Protein AF-A0A6P1E4K6-F1 (afdb_monomer_lite)

Structure (mmCIF, N/CA/C/O backbone):
data_AF-A0A6P1E4K6-F1
#
_entry.id   AF-A0A6P1E4K6-F1
#
loop_
_atom_site.group_PDB
_atom_site.id
_atom_site.type_symbol
_atom_site.label_atom_id
_atom_site.label_alt_id
_atom_site.label_comp_id
_atom_site.label_asym_id
_atom_site.label_entity_id
_atom_site.label_seq_id
_atom_site.pdbx_PDB_ins_code
_atom_site.Cartn_x
_atom_site.Cartn_y
_atom_site.Cartn_z
_atom_site.occupancy
_atom_site.B_iso_or_equiv
_atom_site.auth_seq_id
_atom_site.auth_comp_id
_atom_site.auth_asym_id
_atom_site.auth_atom_id
_atom_site.pdbx_PDB_model_num
ATOM 1 N N . ASP A 1 1 ? 16.930 15.765 -3.221 1.00 48.53 1 ASP A N 1
ATOM 2 C CA . ASP A 1 1 ? 17.614 14.502 -2.913 1.00 48.53 1 ASP A CA 1
ATOM 3 C C . ASP A 1 1 ? 17.313 13.520 -4.037 1.00 48.53 1 ASP A C 1
ATOM 5 O O . ASP A 1 1 ? 16.147 13.362 -4.391 1.00 48.53 1 ASP A O 1
ATOM 9 N N . LEU A 1 2 ? 18.353 12.947 -4.644 1.00 53.28 2 LEU A N 1
ATOM 10 C CA . LEU A 1 2 ? 18.234 11.989 -5.748 1.00 53.28 2 LEU A CA 1
ATOM 11 C C . LEU A 1 2 ? 17.478 10.720 -5.313 1.00 53.28 2 LEU A C 1
ATOM 13 O O . LEU A 1 2 ? 16.780 10.129 -6.135 1.00 53.28 2 LEU A O 1
ATOM 17 N N . GLY A 1 3 ? 17.530 10.359 -4.022 1.00 61.06 3 GLY A N 1
ATOM 18 C CA . GLY A 1 3 ? 16.782 9.222 -3.474 1.00 61.06 3 GLY A CA 1
ATOM 19 C C . GLY A 1 3 ? 15.262 9.399 -3.555 1.00 61.06 3 GLY A C 1
ATOM 20 O O . GLY A 1 3 ? 14.554 8.479 -3.955 1.00 61.06 3 GLY A O 1
ATOM 21 N N . GLY A 1 4 ? 14.757 10.606 -3.272 1.00 75.56 4 GLY A N 1
ATOM 22 C CA . GLY A 1 4 ? 13.319 10.899 -3.326 1.00 75.56 4 GLY A CA 1
ATOM 23 C C . GLY A 1 4 ? 12.751 10.945 -4.749 1.00 75.56 4 GLY A C 1
ATOM 24 O O . GLY A 1 4 ? 11.638 10.484 -4.987 1.00 75.56 4 GLY A O 1
ATOM 25 N N . GLN A 1 5 ? 13.520 11.458 -5.717 1.00 82.50 5 GLN A N 1
ATOM 26 C CA . GLN A 1 5 ? 13.101 11.455 -7.126 1.00 82.50 5 GLN A CA 1
ATOM 27 C C . GLN A 1 5 ? 13.116 10.047 -7.724 1.00 82.50 5 GLN A C 1
ATOM 29 O O . GLN A 1 5 ? 12.231 9.711 -8.509 1.00 82.50 5 GLN A O 1
ATOM 34 N N . TRP A 1 6 ? 14.091 9.222 -7.331 1.00 82.94 6 TRP A N 1
ATOM 35 C CA . TRP A 1 6 ? 14.143 7.825 -7.741 1.00 82.94 6 TRP A CA 1
ATOM 36 C C . TRP A 1 6 ? 12.978 7.020 -7.158 1.00 82.94 6 TRP A C 1
ATOM 38 O O . TRP A 1 6 ? 12.298 6.333 -7.913 1.00 82.94 6 TRP A O 1
ATOM 48 N N . GLY A 1 7 ? 12.674 7.175 -5.863 1.00 80.75 7 GLY A N 1
ATOM 49 C CA . GLY A 1 7 ? 11.503 6.546 -5.235 1.00 80.75 7 GLY A CA 1
ATOM 50 C C . GLY A 1 7 ? 10.195 6.894 -5.952 1.00 80.75 7 GLY A C 1
ATOM 51 O O . GLY A 1 7 ? 9.478 6.001 -6.398 1.00 80.75 7 GLY A O 1
ATOM 52 N N . LEU A 1 8 ? 9.964 8.188 -6.208 1.00 84.38 8 LEU A N 1
ATOM 53 C CA . LEU A 1 8 ? 8.807 8.665 -6.974 1.00 84.38 8 LEU A CA 1
ATOM 54 C C . LEU A 1 8 ? 8.728 8.054 -8.378 1.00 84.38 8 LEU A C 1
ATOM 56 O O . LEU A 1 8 ? 7.636 7.743 -8.851 1.00 84.38 8 LEU A O 1
ATOM 60 N N . PHE A 1 9 ? 9.863 7.908 -9.063 1.00 86.62 9 PHE A N 1
ATOM 61 C CA . PHE A 1 9 ? 9.895 7.272 -10.375 1.00 86.62 9 PHE A CA 1
ATOM 62 C C . PHE A 1 9 ? 9.449 5.807 -10.299 1.00 86.62 9 PHE A C 1
ATOM 64 O O . PHE A 1 9 ? 8.622 5.392 -11.111 1.00 86.62 9 PHE A O 1
ATOM 71 N N . VAL A 1 10 ? 9.932 5.044 -9.311 1.00 85.75 10 VAL A N 1
ATOM 72 C CA . VAL A 1 10 ? 9.516 3.645 -9.124 1.00 85.75 10 VAL A CA 1
ATOM 73 C C . VAL A 1 10 ? 8.023 3.555 -8.804 1.00 85.75 10 VAL A C 1
ATOM 75 O O . VAL A 1 10 ? 7.313 2.791 -9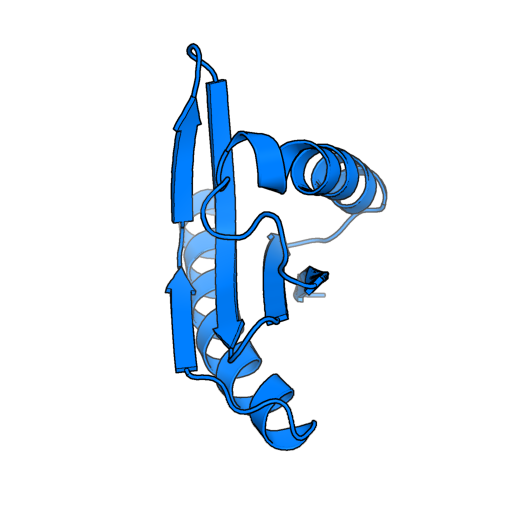.456 1.00 85.75 10 VAL A O 1
ATOM 78 N N . GLU A 1 11 ? 7.524 4.365 -7.868 1.00 85.25 11 GLU A N 1
ATOM 79 C CA . GLU A 1 11 ? 6.099 4.404 -7.502 1.00 85.25 11 GLU A CA 1
ATOM 80 C C . GLU A 1 11 ? 5.197 4.653 -8.723 1.00 85.25 11 GLU A C 1
ATOM 82 O O . GLU A 1 11 ? 4.238 3.910 -8.960 1.00 85.25 11 GLU A O 1
ATOM 87 N N . ASN A 1 12 ? 5.557 5.638 -9.555 1.00 87.12 12 ASN A N 1
ATOM 88 C CA . ASN A 1 12 ? 4.809 5.990 -10.765 1.00 87.12 12 ASN A CA 1
ATOM 89 C C . ASN A 1 12 ? 4.769 4.856 -11.804 1.00 87.12 12 ASN A C 1
ATOM 91 O O . ASN A 1 12 ? 3.848 4.810 -12.619 1.00 87.12 12 ASN A O 1
ATOM 95 N N . GLN A 1 13 ? 5.740 3.939 -11.786 1.00 87.69 13 GLN A N 1
ATOM 96 C CA . GLN A 1 13 ? 5.752 2.755 -12.650 1.00 87.69 13 GLN A CA 1
ATOM 97 C C . GLN A 1 13 ? 4.952 1.591 -12.047 1.00 87.69 13 GLN A C 1
ATOM 99 O O . GLN A 1 13 ? 4.337 0.817 -12.785 1.00 87.69 13 GLN A O 1
ATOM 104 N N . VAL A 1 14 ? 4.946 1.463 -10.717 1.00 87.12 14 VAL A N 1
ATOM 105 C CA . VAL A 1 14 ? 4.254 0.377 -10.007 1.00 87.12 14 VAL A CA 1
ATOM 106 C C . VAL A 1 14 ? 2.740 0.557 -10.050 1.00 87.12 14 VAL A C 1
ATOM 108 O O . VAL A 1 14 ? 2.036 -0.396 -10.374 1.00 87.12 14 VAL A O 1
ATOM 111 N N . ALA A 1 15 ? 2.226 1.761 -9.794 1.00 87.38 15 ALA A N 1
ATOM 112 C CA . ALA A 1 15 ? 0.783 2.007 -9.758 1.00 87.38 15 ALA A CA 1
ATOM 113 C C . ALA A 1 15 ? 0.020 1.536 -11.023 1.00 87.38 15 ALA A C 1
ATOM 115 O O . ALA A 1 15 ? -0.920 0.748 -10.880 1.00 87.38 15 ALA A O 1
ATOM 116 N N . PRO A 1 16 ? 0.422 1.901 -12.261 1.00 86.25 16 PRO A N 1
ATOM 117 C CA . PRO A 1 16 ? -0.238 1.391 -13.466 1.00 86.25 16 PRO A CA 1
ATOM 118 C C . PRO A 1 16 ? 0.017 -0.106 -13.693 1.00 86.25 16 PRO A C 1
ATOM 120 O O . PRO A 1 16 ? -0.777 -0.781 -14.347 1.00 86.25 16 PRO A O 1
ATOM 123 N N . ALA A 1 17 ? 1.117 -0.664 -13.174 1.00 88.00 17 ALA A N 1
ATOM 124 C CA . ALA A 1 17 ? 1.359 -2.102 -13.237 1.00 88.00 17 ALA A CA 1
ATOM 125 C C . ALA A 1 17 ? 0.400 -2.880 -12.331 1.00 88.00 17 ALA A C 1
ATOM 127 O O . ALA A 1 17 ? -0.098 -3.919 -12.758 1.00 88.00 17 ALA A O 1
ATOM 128 N N . CYS A 1 18 ? 0.094 -2.372 -11.136 1.00 86.00 18 CYS A N 1
ATOM 129 C CA . CYS A 1 18 ? -0.888 -2.966 -10.233 1.00 86.00 18 CYS A CA 1
ATOM 130 C C . CYS A 1 18 ? -2.273 -3.052 -10.881 1.00 86.00 18 CYS A C 1
ATOM 132 O O . CYS A 1 18 ? -2.886 -4.118 -10.850 1.00 86.00 18 CYS A O 1
ATOM 134 N N . GLU A 1 19 ? -2.733 -1.976 -11.527 1.00 84.69 19 GLU A N 1
ATOM 135 C CA . GLU A 1 19 ? -4.027 -1.962 -12.222 1.00 84.69 19 GLU A CA 1
ATOM 136 C C . GLU A 1 19 ? -4.132 -3.094 -13.254 1.00 84.69 19 GLU A C 1
ATOM 138 O O . GLU A 1 19 ? -5.074 -3.891 -13.223 1.00 84.69 19 GLU A O 1
ATOM 143 N N . ARG A 1 20 ? -3.118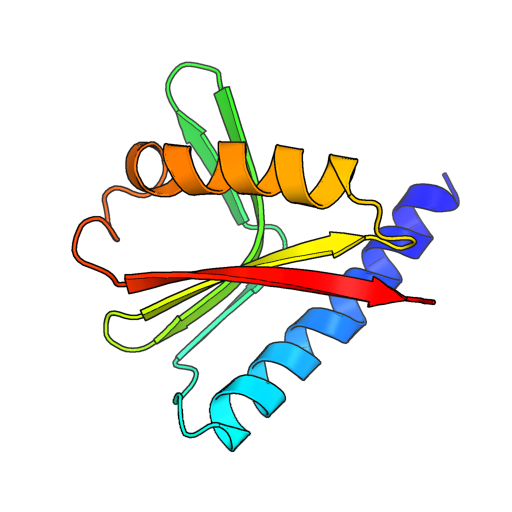 -3.226 -14.121 1.00 86.75 20 ARG A N 1
ATOM 144 C CA . ARG A 1 20 ? -3.077 -4.300 -15.122 1.00 86.75 20 ARG A CA 1
ATOM 145 C C . ARG A 1 20 ? -2.965 -5.683 -14.484 1.00 86.75 20 ARG A C 1
ATOM 147 O O . ARG A 1 20 ? -3.753 -6.563 -14.806 1.00 86.75 20 ARG A O 1
ATOM 154 N N . LEU A 1 21 ? -2.009 -5.875 -13.571 1.00 86.12 21 LEU A N 1
ATOM 155 C CA . LEU A 1 21 ? -1.681 -7.181 -12.986 1.00 86.12 21 LEU A CA 1
ATOM 156 C C . LEU A 1 21 ? -2.835 -7.787 -12.188 1.00 86.12 21 LEU A C 1
ATOM 158 O O . LEU A 1 21 ? -2.981 -9.013 -12.184 1.00 86.12 21 LEU A O 1
ATOM 162 N N . PHE A 1 22 ? -3.607 -6.963 -11.477 1.00 80.31 22 PHE A N 1
ATOM 163 C CA . PHE A 1 22 ? -4.763 -7.440 -10.722 1.00 80.31 22 PHE A CA 1
ATOM 164 C C . PHE A 1 22 ? -5.954 -7.700 -11.642 1.00 80.31 22 PHE A C 1
ATOM 166 O O . PHE A 1 22 ? -6.573 -8.759 -11.524 1.00 80.31 22 PHE A O 1
ATOM 173 N N . THR A 1 23 ? -6.177 -6.840 -12.640 1.00 81.81 23 THR A N 1
ATOM 174 C CA . THR A 1 23 ? -7.198 -7.073 -13.673 1.00 81.81 23 THR A CA 1
ATOM 175 C C . THR A 1 23 ? -6.945 -8.384 -14.428 1.00 81.81 23 THR A C 1
ATOM 177 O O . THR A 1 23 ? -7.847 -9.212 -14.546 1.00 81.81 23 THR A O 1
ATOM 180 N N . GLU A 1 24 ? -5.706 -8.635 -14.864 1.00 85.50 24 GLU A N 1
ATOM 181 C CA . GLU A 1 24 ? -5.293 -9.877 -15.544 1.00 85.50 24 GLU A CA 1
ATOM 182 C C . GLU A 1 24 ? -5.457 -11.128 -14.666 1.00 85.50 24 GLU A C 1
ATOM 184 O O . GLU A 1 24 ? -5.678 -12.224 -15.178 1.00 85.50 24 GLU A O 1
ATOM 189 N N . ARG A 1 25 ? -5.390 -10.977 -13.338 1.00 79.06 25 ARG A N 1
ATOM 190 C CA . ARG A 1 25 ? -5.625 -12.060 -12.368 1.00 79.06 25 ARG A CA 1
ATOM 191 C C . ARG A 1 25 ? -7.104 -12.259 -12.023 1.00 79.06 25 ARG A C 1
ATOM 193 O O . ARG A 1 25 ? -7.410 -13.022 -11.110 1.00 79.06 25 ARG A O 1
ATOM 200 N N . GLY A 1 26 ? -8.016 -11.596 -12.734 1.00 74.62 26 GLY A N 1
ATOM 201 C CA . GLY A 1 26 ? -9.454 -11.703 -12.493 1.00 74.62 26 GLY A CA 1
ATOM 202 C C . GLY A 1 26 ? -9.922 -10.957 -11.244 1.00 74.62 26 GLY A C 1
ATOM 203 O O . GLY A 1 26 ? -10.984 -11.274 -10.716 1.00 74.62 26 GLY A O 1
ATOM 204 N N . ILE A 1 27 ? -9.146 -9.977 -10.770 1.00 73.19 27 ILE A N 1
ATOM 205 C CA . ILE A 1 27 ? -9.529 -9.051 -9.703 1.00 73.19 27 ILE A CA 1
ATOM 206 C C . ILE A 1 27 ? -9.845 -7.718 -10.395 1.00 73.19 27 ILE A C 1
ATOM 208 O O . ILE A 1 27 ? -8.912 -6.975 -10.704 1.00 73.19 27 ILE A O 1
ATOM 212 N N . PRO A 1 28 ? -11.125 -7.410 -10.696 1.00 73.94 28 PRO A N 1
ATOM 213 C CA . PRO A 1 28 ? -11.494 -6.123 -11.285 1.00 73.94 28 PRO A CA 1
ATOM 214 C C . PRO A 1 28 ? -10.911 -4.995 -10.442 1.00 73.94 28 PRO A C 1
ATOM 216 O O . PRO A 1 28 ? -11.024 -5.047 -9.234 1.00 73.94 28 PRO A O 1
ATOM 219 N N . VAL A 1 29 ? -10.267 -3.984 -11.005 1.00 82.81 29 VAL A N 1
ATOM 220 C CA . VAL A 1 29 ? -9.763 -2.870 -10.189 1.00 82.81 29 VAL A CA 1
ATOM 221 C C . VAL A 1 29 ? -10.767 -1.727 -10.259 1.00 82.81 29 VAL A C 1
ATOM 223 O O . VAL A 1 29 ? -11.072 -1.247 -11.345 1.00 82.81 29 VAL A O 1
ATOM 226 N N . GLN A 1 30 ? -11.316 -1.304 -9.117 1.00 89.12 30 GLN A N 1
ATOM 227 C CA . GLN A 1 30 ? -12.234 -0.156 -9.073 1.00 89.12 30 GLN A CA 1
ATOM 228 C C . GLN A 1 30 ? -11.491 1.154 -8.844 1.00 89.12 30 GLN A C 1
ATOM 230 O O . GLN A 1 30 ? -11.940 2.213 -9.275 1.00 89.12 30 GLN A O 1
ATOM 235 N N . MET A 1 31 ? -10.374 1.087 -8.123 1.00 90.19 31 MET A N 1
ATOM 236 C CA . MET A 1 31 ? -9.607 2.260 -7.751 1.00 90.19 31 MET A CA 1
ATOM 237 C C . MET A 1 31 ? -8.150 1.884 -7.514 1.00 90.19 31 MET A C 1
ATOM 239 O O . MET A 1 31 ? -7.859 0.896 -6.838 1.00 90.19 31 MET A O 1
ATOM 243 N N . VAL A 1 32 ? -7.253 2.725 -8.024 1.00 92.00 32 VAL A N 1
ATOM 244 C CA . VAL A 1 32 ? -5.835 2.749 -7.663 1.00 92.00 32 VAL A CA 1
ATOM 245 C C . VAL A 1 32 ? -5.524 4.138 -7.127 1.00 92.00 32 VAL A C 1
ATOM 247 O O . VAL A 1 32 ? -5.745 5.135 -7.811 1.00 92.00 32 VAL A O 1
ATOM 250 N N . SER A 1 33 ? -5.026 4.205 -5.898 1.00 93.31 33 SER A N 1
ATOM 251 C CA . SER A 1 33 ? -4.575 5.444 -5.260 1.00 93.31 33 SER A CA 1
ATOM 252 C C . SER A 1 33 ? -3.088 5.351 -4.954 1.00 93.31 33 SER A C 1
ATOM 254 O O . SER A 1 33 ? -2.610 4.292 -4.564 1.00 93.31 33 SER A O 1
ATOM 256 N N . GLN A 1 34 ? -2.361 6.454 -5.113 1.00 93.69 34 GLN A N 1
ATOM 257 C CA . GLN A 1 34 ? -0.942 6.542 -4.768 1.00 93.69 34 GLN A CA 1
ATOM 258 C C . GLN A 1 34 ? -0.754 7.416 -3.530 1.00 93.69 34 GLN A C 1
ATOM 260 O O . GLN A 1 34 ? -1.498 8.384 -3.346 1.00 93.69 34 GLN A O 1
ATOM 265 N N . ARG A 1 35 ? 0.259 7.103 -2.717 1.00 93.31 35 ARG A N 1
ATOM 266 C CA . ARG A 1 35 ? 0.646 7.842 -1.505 1.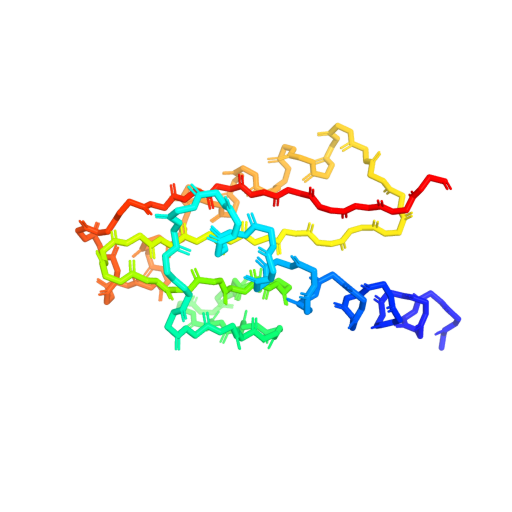00 93.31 35 ARG A CA 1
ATOM 267 C C . ARG A 1 35 ? -0.524 8.113 -0.571 1.00 93.31 35 ARG A C 1
ATOM 269 O O . ARG A 1 35 ? -0.770 9.251 -0.153 1.00 93.31 35 ARG A O 1
ATOM 276 N N . VAL A 1 36 ? -1.276 7.065 -0.262 1.00 95.75 36 VAL A N 1
ATOM 277 C CA . VAL A 1 36 ? -2.403 7.171 0.659 1.00 95.75 36 VAL A CA 1
ATOM 278 C C . VAL A 1 36 ? -1.850 7.368 2.063 1.00 95.75 36 VAL A C 1
ATOM 280 O O . VAL A 1 36 ? -1.146 6.511 2.583 1.00 95.75 36 VAL A O 1
ATOM 283 N N . LYS A 1 37 ? -2.182 8.498 2.691 1.00 95.88 37 LYS A N 1
ATOM 284 C CA . LYS A 1 37 ? -1.774 8.814 4.065 1.00 95.88 37 LYS A CA 1
ATOM 285 C C . LYS A 1 37 ? -2.998 8.979 4.948 1.00 95.88 37 LYS A C 1
ATOM 287 O O . LYS A 1 37 ? -3.892 9.764 4.623 1.00 95.88 37 LYS A O 1
ATOM 292 N N . LYS A 1 38 ? -3.009 8.313 6.099 1.00 96.38 38 LYS A N 1
ATOM 293 C CA . LYS A 1 38 ? -4.036 8.488 7.134 1.00 96.38 38 LYS A CA 1
ATOM 294 C C . LYS A 1 38 ? -3.369 8.837 8.458 1.00 96.38 38 LYS A C 1
ATOM 296 O O . LYS A 1 38 ? -2.333 8.277 8.801 1.00 96.38 38 LYS A O 1
ATOM 301 N N . ARG A 1 39 ? -3.957 9.780 9.198 1.00 96.50 39 ARG A N 1
ATOM 302 C CA . ARG A 1 39 ? -3.499 10.160 10.541 1.00 96.50 39 ARG A CA 1
ATOM 303 C C . ARG A 1 39 ? -4.518 9.717 11.578 1.00 96.50 39 ARG A C 1
ATOM 305 O O . ARG A 1 39 ? -5.705 9.986 11.404 1.00 96.50 39 ARG A O 1
ATOM 312 N N . LEU A 1 40 ? -4.048 9.099 12.654 1.00 95.75 40 LEU A N 1
ATOM 313 C CA . LEU A 1 40 ? -4.874 8.637 13.767 1.00 95.75 40 LEU A CA 1
ATOM 314 C C . LEU A 1 40 ? -4.076 8.774 15.062 1.00 95.75 40 LEU A C 1
ATOM 316 O O . LEU A 1 40 ? -2.942 8.324 15.127 1.00 95.75 40 LEU A O 1
ATOM 320 N N . GLY A 1 41 ? -4.636 9.426 16.085 1.00 92.88 41 GLY A N 1
ATOM 321 C CA . GLY A 1 41 ? -4.007 9.480 17.414 1.00 92.88 41 GLY A CA 1
ATOM 322 C C . GLY A 1 41 ? -2.603 10.106 17.470 1.00 92.88 41 GLY A C 1
ATOM 323 O O . GLY A 1 41 ? -1.859 9.828 18.399 1.00 92.88 41 GLY A O 1
ATOM 324 N N . GLY A 1 42 ? -2.227 10.939 16.492 1.00 95.50 42 GLY A N 1
ATOM 325 C CA . GLY A 1 42 ? -0.873 11.502 16.372 1.00 95.50 42 GLY A CA 1
ATOM 326 C C . GLY A 1 42 ? 0.099 10.651 15.546 1.00 95.50 42 GLY A C 1
ATOM 327 O O . GLY A 1 42 ? 1.190 11.116 15.227 1.00 95.50 42 GLY A O 1
ATOM 328 N N . GLU A 1 43 ? -0.312 9.457 15.132 1.00 95.50 43 GLU A N 1
ATOM 329 C CA . GLU A 1 43 ? 0.448 8.568 14.260 1.00 95.50 43 GLU A CA 1
ATOM 330 C C . GLU A 1 43 ? 0.026 8.725 12.796 1.00 95.50 43 GLU A C 1
ATOM 332 O O . GLU A 1 43 ? -1.032 9.286 12.478 1.00 95.50 43 GLU A O 1
ATOM 337 N N . VAL A 1 44 ? 0.876 8.244 11.889 1.00 95.94 44 VAL A N 1
ATOM 338 C CA . VAL A 1 44 ? 0.662 8.302 10.442 1.00 95.94 44 VAL A CA 1
ATOM 339 C C . VAL A 1 44 ? 0.928 6.927 9.862 1.00 95.94 44 VAL A C 1
ATOM 341 O O . VAL A 1 44 ? 2.006 6.383 10.071 1.00 95.94 44 VAL A O 1
ATOM 344 N N . LEU A 1 45 ? -0.036 6.420 9.103 1.00 96.25 45 LEU A N 1
ATOM 345 C CA . LEU A 1 45 ? 0.149 5.273 8.229 1.00 96.25 45 LEU A CA 1
ATOM 346 C C . LEU A 1 45 ? 0.186 5.780 6.787 1.00 96.25 45 LEU A C 1
ATOM 348 O O . LEU A 1 45 ? -0.704 6.528 6.362 1.00 96.25 45 LEU A O 1
ATOM 352 N N . GLU A 1 46 ? 1.225 5.394 6.057 1.00 95.44 46 GLU A N 1
ATOM 353 C CA . GLU A 1 46 ? 1.411 5.696 4.641 1.00 95.44 46 GLU A CA 1
ATOM 354 C C . GLU A 1 46 ? 1.429 4.389 3.852 1.00 95.44 46 GLU A C 1
ATOM 356 O O . GLU A 1 46 ? 2.016 3.408 4.289 1.00 95.44 46 GLU A O 1
ATOM 361 N N . VAL A 1 47 ? 0.737 4.375 2.715 1.00 95.44 47 VAL A N 1
ATOM 362 C CA . VAL A 1 47 ? 0.724 3.258 1.769 1.00 95.44 47 VAL A CA 1
ATOM 363 C C . VAL A 1 47 ? 1.036 3.817 0.387 1.00 95.44 47 VAL A C 1
ATOM 365 O O . VAL A 1 47 ? 0.298 4.676 -0.113 1.00 95.44 47 VAL A O 1
ATOM 368 N N . ASP A 1 48 ? 2.107 3.327 -0.238 1.00 94.38 48 ASP A N 1
ATOM 369 C CA . ASP A 1 48 ? 2.590 3.853 -1.520 1.00 94.38 48 ASP A CA 1
ATOM 370 C C . ASP A 1 48 ? 1.574 3.657 -2.646 1.00 94.38 48 ASP A C 1
ATOM 372 O O . ASP A 1 48 ? 1.279 4.601 -3.381 1.00 94.38 48 ASP A O 1
ATOM 376 N N . VAL A 1 49 ? 0.984 2.461 -2.764 1.00 94.19 49 VAL A N 1
ATOM 377 C CA . VAL A 1 49 ? -0.136 2.202 -3.683 1.00 94.19 49 VAL A CA 1
ATOM 378 C C . VAL A 1 49 ? -1.233 1.410 -2.983 1.00 94.19 49 VAL A C 1
ATOM 380 O O . VAL A 1 49 ? -0.990 0.362 -2.390 1.00 94.19 49 VAL A O 1
ATOM 383 N N . LEU A 1 50 ? -2.468 1.891 -3.093 1.00 94.44 50 LEU A N 1
ATOM 384 C CA . LEU A 1 50 ? -3.663 1.232 -2.585 1.00 94.44 50 LEU A CA 1
ATOM 385 C C . LEU A 1 50 ? -4.573 0.847 -3.748 1.00 94.44 50 LEU A C 1
ATOM 387 O O . LEU A 1 50 ? -5.053 1.715 -4.480 1.00 94.44 50 LEU A O 1
ATOM 391 N N . VAL A 1 51 ? -4.833 -0.447 -3.898 1.00 92.44 51 VAL A N 1
ATOM 392 C CA . VAL A 1 51 ? -5.776 -0.980 -4.885 1.00 92.44 51 VAL A CA 1
ATOM 393 C C . VAL A 1 51 ? -7.033 -1.436 -4.166 1.00 92.44 51 VAL A C 1
ATOM 395 O O . VAL A 1 51 ? -6.952 -2.190 -3.200 1.00 92.44 51 VAL A O 1
ATOM 398 N N . VAL A 1 52 ? -8.193 -0.995 -4.639 1.00 91.69 52 VAL A N 1
ATOM 399 C CA . VAL A 1 52 ? -9.496 -1.268 -4.024 1.00 91.69 52 VAL A CA 1
ATOM 400 C C . VAL A 1 52 ? -10.429 -1.911 -5.044 1.00 91.69 52 VAL A C 1
ATOM 402 O O . VAL A 1 52 ? -10.539 -1.452 -6.186 1.00 91.69 52 VAL A O 1
ATOM 405 N N . ASN A 1 53 ? -11.104 -2.980 -4.618 1.00 87.56 53 ASN A N 1
ATOM 406 C CA . ASN A 1 53 ? -12.126 -3.660 -5.403 1.00 87.56 53 ASN A CA 1
ATOM 407 C C . ASN A 1 53 ? -13.109 -4.463 -4.546 1.00 87.56 53 ASN A C 1
ATOM 409 O O . ASN A 1 53 ? -12.701 -5.458 -3.961 1.00 87.56 53 ASN A O 1
ATOM 413 N N . CYS A 1 54 ? -14.401 -4.127 -4.577 1.00 84.62 54 CYS A N 1
ATOM 414 C CA . CYS A 1 54 ? -15.518 -4.991 -4.147 1.00 84.62 54 CYS A CA 1
ATOM 415 C C . CYS A 1 54 ? -15.241 -5.879 -2.910 1.00 84.62 54 CYS A C 1
ATOM 417 O O . CYS A 1 54 ? -15.451 -7.089 -2.968 1.00 84.62 54 CYS A O 1
ATOM 419 N N . GLY A 1 55 ? -14.759 -5.314 -1.797 1.00 88.25 55 GLY A N 1
ATOM 420 C CA . GLY A 1 55 ? -14.469 -6.088 -0.576 1.00 88.25 55 GLY A CA 1
ATOM 421 C C . GLY A 1 55 ? -13.033 -6.616 -0.454 1.00 88.25 55 GLY A C 1
ATOM 422 O O . GLY A 1 55 ? -12.688 -7.229 0.554 1.00 88.25 55 GLY A O 1
ATOM 423 N N . HIS A 1 56 ? -12.178 -6.352 -1.439 1.00 89.38 56 HIS A N 1
ATOM 424 C CA . HIS A 1 56 ? -10.749 -6.638 -1.437 1.00 89.38 56 HIS A CA 1
ATOM 425 C C . HIS A 1 56 ? -9.930 -5.356 -1.531 1.00 89.38 56 HIS A C 1
ATOM 427 O O . HIS A 1 56 ? -10.285 -4.397 -2.224 1.00 89.38 56 HIS A O 1
ATOM 433 N N . LEU A 1 57 ? -8.789 -5.379 -0.856 1.00 92.31 57 LEU A N 1
ATOM 434 C CA . LEU A 1 57 ? -7.820 -4.304 -0.855 1.00 92.31 57 LEU A CA 1
ATOM 435 C C . LEU A 1 57 ? -6.420 -4.888 -1.006 1.00 92.31 57 LEU A C 1
ATOM 437 O O . LEU A 1 57 ? -6.101 -5.887 -0.364 1.00 92.31 57 LEU A O 1
ATOM 441 N N . VAL A 1 58 ? -5.583 -4.260 -1.825 1.00 92.44 58 VAL A N 1
ATOM 442 C CA . VAL A 1 58 ? -4.148 -4.547 -1.874 1.00 92.44 58 VAL A CA 1
ATOM 443 C C . VAL A 1 58 ? -3.389 -3.288 -1.488 1.00 92.44 58 VAL A C 1
ATOM 445 O O . VAL A 1 58 ? -3.428 -2.294 -2.213 1.00 92.44 58 VAL A O 1
ATOM 448 N N . ALA A 1 59 ? -2.715 -3.334 -0.345 1.00 95.38 59 ALA A N 1
ATOM 449 C CA . ALA A 1 59 ? -1.736 -2.332 0.042 1.00 95.38 59 ALA A CA 1
ATOM 450 C C . ALA A 1 59 ? -0.377 -2.761 -0.517 1.00 95.38 59 ALA A C 1
ATOM 452 O O . ALA A 1 59 ? 0.040 -3.909 -0.332 1.00 95.38 59 ALA A O 1
ATOM 453 N N . VAL A 1 60 ? 0.288 -1.858 -1.229 1.00 94.50 60 VAL A N 1
ATOM 454 C CA . VAL A 1 60 ? 1.570 -2.114 -1.879 1.00 94.50 60 VAL A CA 1
ATOM 455 C C . VAL A 1 60 ? 2.607 -1.147 -1.334 1.00 94.50 60 VAL A C 1
ATOM 457 O O . VAL A 1 60 ? 2.419 0.064 -1.440 1.00 94.50 60 VAL A O 1
ATOM 460 N N . GLU A 1 61 ? 3.694 -1.696 -0.803 1.00 95.25 61 GLU A N 1
ATOM 461 C CA . GLU A 1 61 ? 4.908 -0.952 -0.455 1.00 95.25 61 GLU A CA 1
ATOM 462 C C . GLU A 1 61 ? 5.883 -0.987 -1.638 1.00 95.25 61 GLU A C 1
ATOM 464 O O . GLU A 1 61 ? 6.127 -2.050 -2.228 1.00 95.25 61 GLU A O 1
ATOM 469 N N . VAL A 1 62 ? 6.454 0.163 -1.991 1.00 92.62 62 VAL A N 1
ATOM 470 C CA . VAL A 1 62 ? 7.369 0.310 -3.123 1.00 92.62 62 VAL A CA 1
ATOM 471 C C . VAL A 1 62 ? 8.764 0.671 -2.625 1.00 92.62 62 VAL A C 1
ATOM 473 O O . VAL A 1 62 ? 9.003 1.733 -2.056 1.00 92.62 62 VAL A O 1
ATOM 476 N N . LYS A 1 63 ? 9.743 -0.192 -2.906 1.00 89.25 63 LYS A N 1
ATOM 477 C CA . LYS A 1 63 ? 11.151 0.045 -2.561 1.00 89.25 63 LYS A CA 1
ATOM 478 C C . LYS A 1 63 ? 12.036 -0.001 -3.794 1.00 89.25 63 LYS A C 1
ATOM 480 O O . LYS A 1 63 ? 11.965 -0.918 -4.601 1.00 89.25 63 LYS A O 1
ATOM 485 N N . ALA A 1 64 ? 12.950 0.958 -3.912 1.00 84.62 64 ALA A N 1
ATOM 486 C CA . ALA A 1 64 ? 13.973 0.926 -4.956 1.00 84.62 64 ALA A CA 1
ATOM 487 C C . ALA A 1 64 ? 14.893 -0.303 -4.843 1.00 84.62 64 ALA A C 1
ATOM 489 O O . ALA A 1 64 ? 15.325 -0.822 -5.862 1.00 84.62 64 ALA A O 1
ATOM 490 N N . SER A 1 65 ? 15.168 -0.754 -3.617 1.00 85.81 65 SER A N 1
ATOM 491 C CA . SER A 1 65 ? 15.876 -1.993 -3.299 1.00 85.81 65 SER A CA 1
ATOM 492 C C . SER A 1 65 ? 15.167 -2.623 -2.10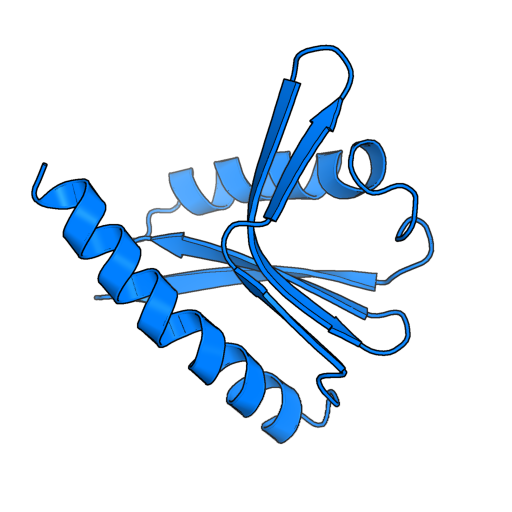9 1.00 85.81 65 SER A C 1
ATOM 494 O O . SER A 1 65 ? 15.149 -2.024 -1.038 1.00 85.81 65 SER A O 1
ATOM 496 N N . LEU A 1 66 ? 14.565 -3.793 -2.304 1.00 86.75 66 LEU A N 1
ATOM 497 C CA . LEU A 1 66 ? 13.769 -4.466 -1.279 1.00 86.75 66 LEU A CA 1
ATOM 498 C C . LEU A 1 66 ? 14.649 -5.362 -0.394 1.00 86.75 66 LEU A C 1
ATOM 500 O O . LEU A 1 66 ? 15.377 -6.215 -0.907 1.00 86.75 66 LEU A O 1
ATOM 504 N N . SER A 1 67 ? 14.541 -5.200 0.924 1.00 90.75 67 SER A N 1
ATOM 505 C CA . SER A 1 67 ? 15.172 -6.055 1.940 1.00 90.75 67 SER A CA 1
ATOM 506 C C . SER A 1 67 ? 14.142 -6.874 2.733 1.00 90.75 67 SER A C 1
ATOM 508 O O . SER A 1 67 ? 12.934 -6.655 2.629 1.00 90.75 67 SER A O 1
ATOM 510 N N . ALA A 1 68 ? 14.607 -7.841 3.531 1.00 93.06 68 ALA A N 1
ATOM 511 C CA . ALA A 1 68 ? 13.726 -8.601 4.421 1.00 93.06 68 ALA A CA 1
ATOM 512 C C . ALA A 1 68 ? 13.190 -7.721 5.563 1.00 93.06 68 ALA A C 1
ATOM 514 O O . ALA A 1 68 ? 12.049 -7.882 5.996 1.00 93.06 68 ALA A O 1
ATOM 515 N N . GLU A 1 69 ? 14.000 -6.765 6.013 1.00 94.19 69 GLU A N 1
ATOM 516 C CA . GLU A 1 69 ? 13.648 -5.771 7.018 1.00 94.19 69 GLU A CA 1
ATOM 517 C C . GLU A 1 69 ? 12.507 -4.868 6.534 1.00 94.19 69 GLU A C 1
ATOM 519 O O . GLU A 1 69 ? 11.576 -4.616 7.299 1.00 94.19 69 GLU A O 1
ATOM 524 N N . ASP A 1 70 ? 12.520 -4.460 5.257 1.00 92.06 70 ASP A N 1
ATOM 525 C CA . ASP A 1 70 ? 11.419 -3.692 4.654 1.00 92.06 70 ASP A CA 1
ATOM 526 C C . ASP A 1 70 ? 10.101 -4.477 4.691 1.00 92.06 70 ASP A C 1
ATOM 528 O O . ASP A 1 70 ? 9.052 -3.932 5.031 1.00 92.06 70 ASP A O 1
ATOM 532 N N . VAL A 1 71 ? 10.150 -5.779 4.382 1.00 93.12 71 VAL A N 1
ATOM 533 C CA . VAL A 1 71 ? 8.966 -6.649 4.437 1.00 93.12 71 VAL A CA 1
ATOM 534 C C . VAL A 1 71 ? 8.449 -6.765 5.869 1.00 93.12 71 VAL A C 1
ATOM 536 O O . VAL A 1 71 ? 7.241 -6.692 6.090 1.00 93.12 71 VAL A O 1
ATOM 539 N N . GLN A 1 72 ? 9.340 -6.926 6.850 1.00 95.88 72 GLN A N 1
ATOM 540 C CA . GLN A 1 72 ? 8.937 -7.021 8.252 1.00 95.88 72 GLN A CA 1
ATOM 541 C C . GLN A 1 72 ? 8.293 -5.722 8.745 1.00 95.88 72 GLN A C 1
ATOM 543 O O . GLN A 1 72 ? 7.263 -5.785 9.413 1.00 95.88 72 GLN A O 1
ATOM 548 N N . ALA A 1 73 ? 8.858 -4.564 8.392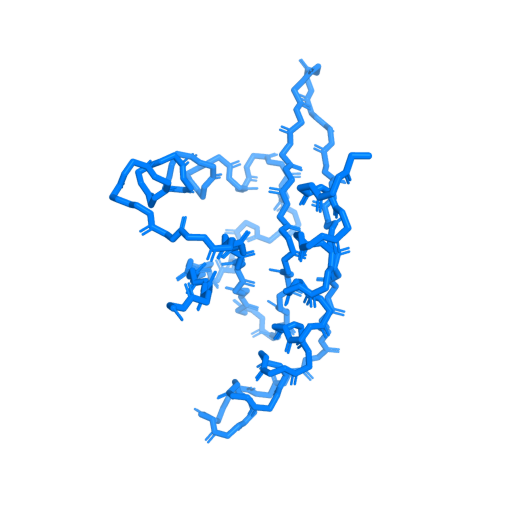 1.00 94.31 73 ALA A N 1
ATOM 549 C CA . ALA A 1 73 ? 8.278 -3.265 8.725 1.00 94.31 73 ALA A CA 1
ATOM 550 C C . ALA A 1 73 ? 6.875 -3.112 8.119 1.00 94.31 73 ALA A C 1
ATOM 552 O O . ALA A 1 73 ? 5.923 -2.792 8.829 1.00 94.31 73 ALA A O 1
ATOM 553 N N . PHE A 1 74 ? 6.721 -3.460 6.839 1.00 95.94 74 PHE A N 1
ATOM 554 C CA . PHE A 1 74 ? 5.429 -3.385 6.163 1.00 95.94 74 PHE A CA 1
ATOM 555 C C . PHE A 1 74 ? 4.377 -4.332 6.767 1.00 95.94 74 PHE A C 1
ATOM 557 O O . PHE A 1 74 ? 3.192 -4.005 6.827 1.00 95.94 74 PHE A O 1
ATOM 564 N N . LEU A 1 75 ? 4.782 -5.501 7.274 1.00 95.81 75 LEU A N 1
ATOM 565 C CA . LEU A 1 75 ? 3.868 -6.393 7.994 1.00 95.81 75 LEU A CA 1
ATOM 566 C C . LEU A 1 75 ? 3.333 -5.770 9.292 1.00 95.81 75 LEU A C 1
ATOM 568 O O . LEU A 1 75 ? 2.176 -6.022 9.635 1.00 95.81 75 LEU A O 1
ATOM 572 N N . GLU A 1 76 ? 4.130 -4.968 10.005 1.00 95.88 76 GLU A N 1
ATOM 573 C CA . GLU A 1 76 ? 3.642 -4.230 11.179 1.00 95.88 76 GLU A CA 1
ATOM 574 C C . GLU A 1 76 ? 2.608 -3.169 10.778 1.00 95.88 76 GLU A C 1
ATOM 576 O O . GLU A 1 76 ? 1.548 -3.072 11.400 1.00 95.88 76 GLU A O 1
ATOM 581 N N . ASP A 1 77 ? 2.855 -2.446 9.687 1.00 95.31 77 ASP A N 1
ATOM 582 C CA . ASP A 1 77 ? 1.913 -1.467 9.134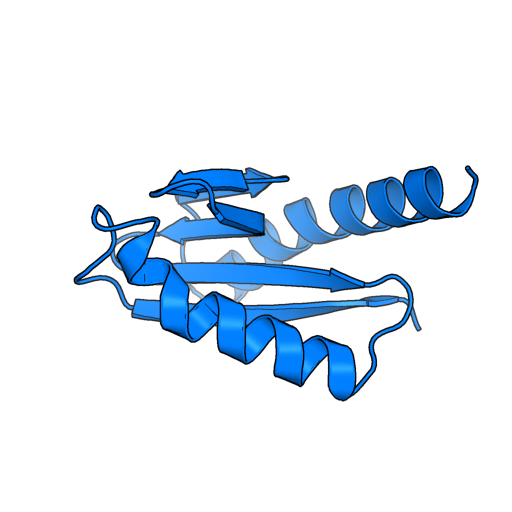 1.00 95.31 77 ASP A CA 1
ATOM 583 C C . ASP A 1 77 ? 0.587 -2.121 8.710 1.00 95.31 77 ASP A C 1
ATOM 585 O O . ASP A 1 77 ? -0.501 -1.642 9.051 1.00 95.31 77 ASP A O 1
ATOM 589 N N . LEU A 1 78 ? 0.649 -3.283 8.053 1.00 95.62 78 LEU A N 1
ATOM 590 C CA . LEU A 1 78 ? -0.536 -4.053 7.661 1.00 95.62 78 LEU A CA 1
ATOM 591 C C . LEU A 1 78 ? -1.360 -4.545 8.856 1.00 95.62 78 LEU A C 1
ATOM 593 O O . LEU A 1 78 ? -2.591 -4.585 8.769 1.00 95.62 78 LEU A O 1
ATOM 597 N N . ARG A 1 79 ? -0.721 -4.903 9.979 1.00 94.75 79 ARG A N 1
ATOM 598 C CA . ARG A 1 79 ? -1.440 -5.295 11.209 1.00 94.75 79 ARG A CA 1
ATOM 599 C C . ARG A 1 79 ? -2.284 -4.153 11.758 1.00 94.75 79 ARG A C 1
ATOM 601 O O . ARG A 1 79 ? -3.373 -4.397 12.272 1.00 94.75 79 ARG A O 1
ATOM 608 N N . ARG A 1 80 ? -1.801 -2.924 11.595 1.00 94.94 80 ARG A N 1
ATOM 609 C CA . ARG A 1 80 ? -2.446 -1.698 12.073 1.00 94.94 80 ARG A CA 1
ATOM 610 C C . ARG A 1 80 ? -3.386 -1.075 11.047 1.00 94.94 80 ARG A C 1
ATOM 612 O O . ARG A 1 80 ? -4.162 -0.188 11.386 1.00 94.94 80 ARG A O 1
ATOM 619 N N . PHE A 1 81 ? -3.376 -1.551 9.803 1.00 95.81 81 PHE A N 1
ATOM 620 C CA . PHE A 1 81 ? -4.139 -0.968 8.700 1.00 95.81 81 PHE A CA 1
ATOM 621 C C . PHE A 1 81 ? -5.614 -0.713 9.042 1.00 95.81 81 PHE A C 1
ATOM 623 O O . PHE A 1 81 ? -6.129 0.373 8.787 1.00 95.81 81 PHE A O 1
ATOM 630 N N . ARG A 1 82 ? -6.296 -1.679 9.673 1.00 95.38 82 ARG A N 1
ATOM 631 C CA . ARG A 1 82 ? -7.723 -1.549 10.030 1.00 95.38 82 ARG A CA 1
ATOM 632 C C . ARG A 1 82 ? -7.994 -0.544 11.149 1.00 95.38 82 ARG A C 1
ATOM 634 O O . ARG A 1 82 ? -9.111 -0.047 11.237 1.00 95.38 82 ARG A O 1
ATOM 641 N N . GLU A 1 83 ? -7.000 -0.228 11.976 1.00 96.19 83 GLU A N 1
ATOM 642 C CA . GLU A 1 83 ? -7.114 0.847 12.966 1.00 96.19 83 GLU A CA 1
ATOM 643 C C . GLU A 1 83 ? -7.221 2.197 12.247 1.00 96.19 83 GLU A C 1
ATOM 645 O O . GLU A 1 83 ? -8.079 3.014 12.573 1.00 96.19 83 GLU A O 1
ATOM 650 N N . PHE A 1 84 ? -6.391 2.402 11.218 1.00 97.50 84 PHE A N 1
ATOM 651 C CA . PHE A 1 84 ? -6.360 3.630 10.421 1.00 97.50 84 PHE A CA 1
ATOM 652 C C . PHE A 1 84 ? -7.501 3.722 9.401 1.00 97.50 84 PHE A C 1
ATOM 654 O O . PHE A 1 84 ? -8.018 4.815 9.161 1.00 97.50 84 PHE A O 1
ATOM 661 N N . PHE A 1 85 ? -7.906 2.601 8.808 1.00 95.62 85 PHE A N 1
ATOM 662 C CA . PHE A 1 85 ? -8.950 2.534 7.785 1.00 95.62 85 PHE A CA 1
ATOM 663 C C . PHE A 1 85 ? -10.126 1.653 8.238 1.00 95.62 85 PHE A C 1
ATOM 665 O O . PHE A 1 85 ? -10.354 0.581 7.665 1.00 95.62 85 PHE A O 1
ATOM 672 N N . PRO A 1 86 ? -10.892 2.077 9.263 1.00 95.69 86 PRO A N 1
ATOM 673 C CA . PRO A 1 86 ? -12.035 1.311 9.759 1.00 95.69 86 PRO A CA 1
ATOM 674 C C . PRO A 1 86 ? -13.130 1.127 8.699 1.00 95.69 86 PRO A C 1
ATOM 676 O O . PRO A 1 86 ? -13.890 0.164 8.769 1.00 95.69 86 PRO A O 1
ATOM 679 N N . GLU A 1 87 ? -13.183 1.990 7.677 1.00 94.06 87 GLU A N 1
ATOM 680 C CA . GLU A 1 87 ? -14.056 1.834 6.507 1.00 94.06 87 GLU A CA 1
ATOM 681 C C . GLU A 1 87 ? -13.843 0.512 5.739 1.00 94.06 87 GLU A C 1
ATOM 683 O O . GLU A 1 87 ? -14.737 0.075 5.015 1.00 94.06 87 GLU A O 1
ATOM 688 N N . TYR A 1 88 ? -12.695 -0.150 5.929 1.00 93.44 88 TYR A N 1
ATOM 689 C CA . TYR A 1 88 ? -12.348 -1.433 5.311 1.00 93.44 88 TYR A CA 1
ATOM 690 C C . TYR A 1 88 ? -12.255 -2.584 6.328 1.00 93.44 88 TYR A C 1
ATOM 692 O O . TYR A 1 88 ? -11.600 -3.592 6.056 1.00 93.44 88 TYR A O 1
ATOM 700 N N . ALA A 1 89 ? -12.878 -2.463 7.507 1.00 92.88 89 ALA A N 1
ATOM 701 C CA . ALA A 1 89 ? -12.764 -3.463 8.574 1.00 92.88 89 ALA A CA 1
ATOM 702 C C . ALA A 1 89 ? -13.136 -4.886 8.111 1.00 92.88 89 ALA A C 1
ATOM 704 O O . ALA A 1 89 ? -12.376 -5.828 8.353 1.00 92.88 89 ALA A O 1
ATOM 705 N N . ASP A 1 90 ? -14.238 -5.011 7.367 1.00 93.94 90 ASP A N 1
ATOM 706 C CA . ASP A 1 90 ? -14.765 -6.289 6.865 1.00 93.94 90 ASP A CA 1
ATOM 707 C C . ASP A 1 90 ? -14.147 -6.734 5.529 1.00 93.94 90 ASP A C 1
ATOM 709 O O . ASP A 1 90 ? -14.552 -7.741 4.948 1.00 93.94 90 ASP A O 1
ATOM 713 N N . TRP A 1 91 ? -13.175 -5.983 5.008 1.00 93.69 91 TRP A N 1
ATOM 714 C CA . TRP A 1 91 ? -12.567 -6.266 3.713 1.00 93.69 91 TRP A CA 1
ATOM 715 C C . TRP A 1 91 ? -11.364 -7.199 3.858 1.00 93.69 91 TRP A C 1
ATOM 717 O O . TRP A 1 91 ? -10.631 -7.198 4.861 1.00 93.69 91 TRP A O 1
ATOM 727 N N . GLN A 1 92 ? -11.116 -7.985 2.811 1.00 90.88 92 GLN A N 1
ATOM 728 C CA . GLN A 1 92 ? -9.908 -8.789 2.712 1.00 90.88 92 GLN A CA 1
ATOM 729 C C . GLN A 1 92 ? -8.735 -7.907 2.279 1.00 90.88 92 GLN A C 1
ATOM 731 O O . GLN A 1 92 ? -8.654 -7.471 1.131 1.00 90.88 92 GLN A O 1
ATOM 736 N N . VAL A 1 93 ? -7.818 -7.674 3.215 1.00 92.38 93 VAL A N 1
ATOM 737 C CA . VAL A 1 93 ? -6.596 -6.896 3.004 1.00 92.38 93 VAL A CA 1
ATOM 738 C C . VAL A 1 93 ? -5.456 -7.831 2.617 1.00 92.38 93 VAL A C 1
ATOM 740 O O . VAL A 1 93 ? -5.139 -8.768 3.351 1.00 92.38 93 VAL A O 1
ATOM 743 N N . HIS A 1 94 ? -4.830 -7.548 1.481 1.00 91.00 94 HIS A N 1
ATOM 744 C CA . HIS A 1 94 ? -3.632 -8.209 0.982 1.00 91.00 94 HIS A CA 1
ATOM 745 C C . HIS A 1 94 ? -2.449 -7.244 1.043 1.00 91.00 94 HIS A C 1
ATOM 747 O O . HIS A 1 94 ? -2.590 -6.062 0.726 1.00 91.00 94 HIS A O 1
ATOM 753 N N . GLY A 1 95 ? -1.283 -7.760 1.417 1.00 92.88 95 GLY A N 1
ATOM 754 C CA . GLY A 1 95 ? -0.016 -7.045 1.305 1.00 92.88 95 GLY A CA 1
ATOM 755 C C . GLY A 1 95 ? 0.718 -7.441 0.032 1.00 92.88 95 GLY A C 1
ATOM 756 O O . GLY A 1 95 ? 0.790 -8.626 -0.299 1.00 92.88 95 GLY A O 1
ATOM 757 N N . ALA A 1 96 ? 1.295 -6.467 -0.659 1.00 92.19 96 ALA A N 1
ATOM 758 C CA . ALA A 1 96 ? 2.245 -6.694 -1.736 1.00 92.19 96 ALA A CA 1
ATOM 759 C C . ALA A 1 96 ? 3.461 -5.782 -1.568 1.00 92.19 96 ALA A C 1
ATOM 761 O O . ALA A 1 96 ? 3.384 -4.708 -0.982 1.00 92.19 96 ALA A O 1
ATOM 762 N N . VAL A 1 97 ? 4.589 -6.216 -2.110 1.00 92.44 97 VAL A N 1
ATOM 763 C CA . VAL A 1 97 ? 5.809 -5.416 -2.182 1.00 92.44 97 VAL A CA 1
ATOM 764 C C . VAL A 1 97 ? 6.251 -5.355 -3.633 1.00 92.44 97 VAL A C 1
ATOM 766 O O . VAL A 1 97 ? 6.178 -6.355 -4.355 1.00 92.44 97 VAL A O 1
ATOM 769 N N . ALA A 1 98 ? 6.688 -4.184 -4.069 1.00 90.00 98 ALA A N 1
ATOM 770 C CA . ALA A 1 98 ? 7.237 -3.975 -5.396 1.00 90.00 98 ALA A CA 1
ATOM 771 C C . ALA A 1 98 ? 8.619 -3.344 -5.273 1.00 90.00 98 ALA A C 1
ATOM 773 O O . ALA A 1 98 ? 8.835 -2.438 -4.472 1.00 90.00 98 ALA A O 1
ATOM 774 N N . GLY A 1 99 ? 9.557 -3.804 -6.094 1.00 83.62 99 GLY A N 1
ATOM 775 C CA . GLY A 1 99 ? 10.860 -3.173 -6.153 1.00 83.62 99 GLY A CA 1
ATOM 776 C C . GLY A 1 99 ? 11.597 -3.410 -7.450 1.00 83.62 99 GLY A C 1
ATOM 777 O O . GLY A 1 99 ? 11.258 -4.304 -8.229 1.00 83.62 99 GLY A O 1
ATOM 778 N N . ILE A 1 100 ? 12.590 -2.559 -7.679 1.00 75.06 100 ILE A N 1
ATOM 779 C CA . ILE A 1 100 ? 13.530 -2.694 -8.788 1.00 75.06 100 ILE A CA 1
ATOM 780 C C . ILE A 1 100 ? 14.704 -3.545 -8.297 1.00 75.06 100 ILE A C 1
ATOM 782 O O . ILE A 1 100 ? 15.077 -3.493 -7.126 1.00 75.06 100 ILE A O 1
ATOM 786 N N . ARG A 1 101 ? 15.243 -4.375 -9.190 1.00 60.66 101 ARG A N 1
ATOM 787 C CA . ARG A 1 101 ? 16.474 -5.131 -8.962 1.00 60.66 101 ARG A CA 1
ATOM 788 C C . ARG A 1 101 ? 17.612 -4.528 -9.768 1.00 60.66 101 ARG A C 1
ATOM 790 O O . ARG A 1 101 ? 17.346 -4.137 -10.925 1.00 60.66 101 ARG A O 1
#

Secondary structure (DSSP, 8-state):
-HHHHHHHHHHHHHHHHHHHHHHHTT----EEEEEEEEEETTEEEEEEEEEEETTEEEEEEEESS--HHHHHHHHHHHHHHHHH-GGGTTSEEEEEEEE--

Radius of gyration: 13.5 Å; chains: 1; bounding box: 34×27×33 Å

Sequence (101 aa):
DLGGQWGLFVENQVAPACERLFTERGIPVQMVSQRVKKRLGGEVLEVDVLVVNCGHLVAVEVKASLSAEDVQAFLEDLRRFREFFPEYADWQVHGAVAGIR

InterPro domains:
  IPR011335 Restriction endonuclease type II-like [SSF52980] (5-91)

pLDDT: mean 88.88, std 8.86, range [48.53, 97.5]

Foldseek 3Di:
DVQVVLQVVQLVVVQVVVCVVCVVVVQHWPDKDAFDWFDDPNDIQTFGIWTDGDQEIEGEAEDQDDDPVNVVVVVVSVVCVCVRCVVNVRGHYHYYYYYDD

Organism: NCBI:txid329406